Protein AF-A0A2G6C2Z6-F1 (afdb_monomer)

Radius of gyration: 20.19 Å; Cα contacts (8 Å, |Δi|>4): 48; chains: 1; bounding box: 26×43×70 Å

Mean predicted aligned error: 9.66 Å

Sequence (94 aa):
MVCRTISPETSSSRSAPRGEPFSRDRLFLSLYESLRHRTTAVQDAAALADTIMTRLFAGGDAMITREHIVSACRDALEHFDQPAWVHYDAFHPL

Foldseek 3Di:
DDDDDDDDPPPPPPDDPPDDPDDLVVQLVLLLVLQVVDPCSNVLSVVLSVQLVCVQCVVVDPGDDLVSSLVSSLVSCVVPPPSSNVSSCVVRPD

Nearest PDB structures (foldseek):
  7p3q-assembly1_A  TM=9.117E-01  e=1.731E-02  Streptomyces coelicolor A3(2)
  7p3f-assembly1_C  TM=9.138E-01  e=1.084E-01  Streptomyces coelicolor A3(2)

Structure (mmCIF, N/CA/C/O backbone):
data_AF-A0A2G6C2Z6-F1
#
_entry.id   AF-A0A2G6C2Z6-F1
#
loop_
_atom_site.group_PDB
_atom_site.id
_atom_site.type_symbol
_atom_site.label_atom_id
_atom_site.label_alt_id
_atom_site.label_comp_id
_atom_site.label_asym_id
_atom_site.label_entity_id
_atom_site.label_seq_id
_atom_site.pdbx_PDB_ins_code
_atom_site.Cartn_x
_atom_site.Cartn_y
_atom_site.Cartn_z
_atom_site.occupancy
_atom_site.B_iso_or_equiv
_atom_site.auth_seq_id
_atom_site.auth_comp_id
_atom_site.auth_asym_id
_atom_site.auth_atom_id
_atom_site.pdbx_PDB_model_num
ATOM 1 N N . MET A 1 1 ? -10.643 -36.942 -58.777 1.00 54.31 1 MET A N 1
ATOM 2 C CA . MET A 1 1 ? -9.471 -36.515 -57.980 1.00 54.31 1 MET A CA 1
ATOM 3 C C . MET A 1 1 ? -9.985 -35.560 -56.911 1.00 54.31 1 MET A C 1
ATOM 5 O O . MET A 1 1 ? -10.752 -34.679 -57.271 1.00 54.31 1 MET A O 1
ATOM 9 N N . VAL A 1 2 ? -9.700 -35.796 -55.625 1.00 59.38 2 VAL A N 1
ATOM 10 C CA . VAL A 1 2 ? -10.374 -35.110 -54.502 1.00 59.38 2 VA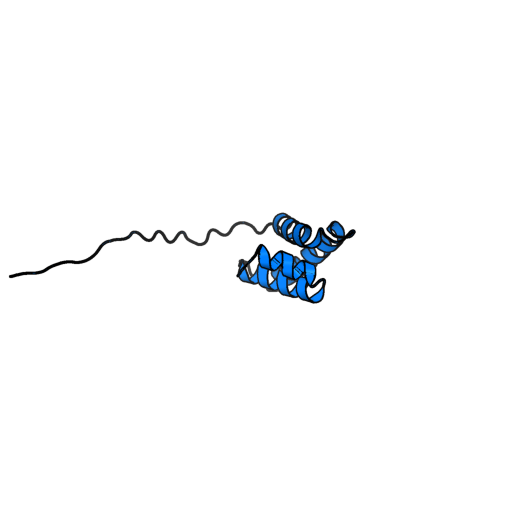L A CA 1
ATOM 11 C C . VAL A 1 2 ? -9.355 -34.460 -53.565 1.00 59.38 2 VAL A C 1
ATOM 13 O O . VAL A 1 2 ? -8.616 -35.173 -52.898 1.00 59.38 2 VAL A O 1
ATOM 16 N N . CYS A 1 3 ? -9.416 -33.132 -53.455 1.00 49.84 3 CYS A N 1
ATOM 17 C CA . CYS A 1 3 ? -8.938 -32.313 -52.331 1.00 49.84 3 CYS A CA 1
ATOM 18 C C . CYS A 1 3 ? -10.059 -31.275 -52.107 1.00 49.84 3 CYS A C 1
ATOM 20 O O . CYS A 1 3 ? -10.349 -30.523 -53.030 1.00 49.84 3 CYS A O 1
ATOM 22 N N . ARG A 1 4 ? -10.913 -31.303 -51.072 1.00 49.88 4 ARG A N 1
ATOM 23 C CA . ARG A 1 4 ? -10.671 -31.188 -49.618 1.00 49.88 4 ARG A CA 1
ATOM 24 C C . ARG A 1 4 ? -9.819 -29.962 -49.239 1.00 49.88 4 ARG A C 1
ATOM 26 O O . ARG A 1 4 ? -8.630 -29.964 -49.519 1.00 49.88 4 ARG A O 1
ATOM 33 N N . THR A 1 5 ? -10.495 -28.965 -48.630 1.00 55.97 5 THR A N 1
ATOM 34 C CA . THR A 1 5 ? -10.227 -28.317 -47.306 1.00 55.97 5 THR A CA 1
ATOM 35 C C . THR A 1 5 ? -8.758 -28.180 -46.865 1.00 55.97 5 THR A C 1
ATOM 37 O O . THR A 1 5 ? -8.029 -29.154 -46.949 1.00 55.97 5 THR A O 1
ATOM 40 N N . ILE A 1 6 ? -8.234 -27.091 -46.285 1.00 57.12 6 ILE A N 1
ATOM 41 C CA . ILE A 1 6 ? -8.734 -26.049 -45.340 1.00 57.12 6 ILE A CA 1
ATOM 42 C C . ILE A 1 6 ? -8.137 -24.656 -45.739 1.00 57.12 6 ILE A C 1
ATOM 44 O O . ILE A 1 6 ? -7.601 -24.572 -46.837 1.00 57.12 6 ILE A O 1
ATOM 48 N N . SER A 1 7 ? -8.164 -23.515 -45.021 1.00 56.62 7 SER A N 1
ATOM 49 C CA . SER A 1 7 ? -8.532 -23.100 -43.639 1.00 56.62 7 SER A CA 1
ATOM 50 C C . SER A 1 7 ? -8.909 -21.586 -43.606 1.00 56.62 7 SER A C 1
ATOM 52 O O . SER A 1 7 ? -8.782 -20.943 -44.647 1.00 56.62 7 SER A O 1
ATOM 54 N N . PRO A 1 8 ? -9.362 -20.984 -42.477 1.00 58.00 8 PRO A N 1
ATOM 55 C CA . PRO A 1 8 ? -9.825 -19.589 -42.433 1.00 58.00 8 PRO A CA 1
ATOM 56 C C . PRO A 1 8 ? -8.741 -18.566 -42.049 1.00 58.00 8 PRO A C 1
ATOM 58 O O . PRO A 1 8 ? -7.945 -18.796 -41.139 1.00 58.00 8 PRO A O 1
ATOM 61 N N . GLU A 1 9 ? -8.807 -17.369 -42.637 1.00 45.59 9 GLU A N 1
ATOM 62 C CA . GLU A 1 9 ? -8.100 -16.185 -42.132 1.00 45.59 9 GLU A CA 1
ATOM 63 C C . GLU A 1 9 ? -8.888 -15.553 -40.975 1.00 45.59 9 GLU A C 1
ATOM 65 O O . GLU A 1 9 ? -9.593 -14.553 -41.120 1.00 45.59 9 GLU A O 1
ATOM 70 N N . THR A 1 10 ? -8.795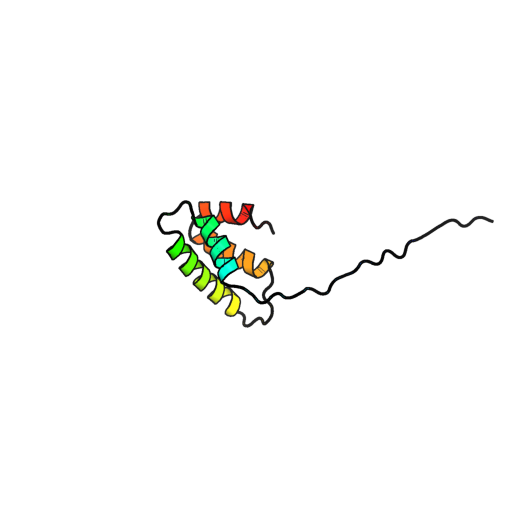 -16.152 -39.787 1.00 54.12 10 THR A N 1
ATOM 71 C CA . THR A 1 10 ? -9.247 -15.485 -38.562 1.00 54.12 10 THR A CA 1
ATOM 72 C C . THR A 1 10 ? -8.317 -14.316 -38.256 1.00 54.12 10 THR A C 1
ATOM 74 O O . THR A 1 10 ? -7.244 -14.514 -37.680 1.00 54.12 10 THR A O 1
ATOM 77 N N . SER A 1 11 ? -8.746 -13.101 -38.606 1.00 50.38 11 SER A N 1
ATOM 78 C CA . SER A 1 11 ? -8.119 -11.835 -38.211 1.00 50.38 11 SER A CA 1
ATOM 79 C C . SER A 1 11 ? -8.097 -11.684 -36.689 1.00 50.38 11 SER A C 1
ATOM 81 O O . SER A 1 11 ? -8.948 -11.029 -36.089 1.00 50.38 11 SER A O 1
ATOM 83 N N . SER A 1 12 ? -7.107 -12.305 -36.048 1.00 50.50 12 SER A N 1
ATOM 84 C CA . SER A 1 12 ? -6.831 -12.153 -34.625 1.00 50.50 12 SER A CA 1
ATOM 85 C C . SER A 1 12 ? -6.255 -10.758 -34.395 1.00 50.50 12 SER A C 1
ATOM 87 O O . SER A 1 12 ? -5.051 -10.529 -34.526 1.00 50.50 12 SER A O 1
ATOM 89 N N . SER A 1 13 ? -7.130 -9.795 -34.096 1.00 49.53 13 SER A N 1
ATOM 90 C CA . SER A 1 13 ? -6.741 -8.420 -33.800 1.00 49.53 13 SER A CA 1
ATOM 91 C C . SER A 1 13 ? -6.005 -8.356 -32.460 1.00 49.53 13 SER A C 1
ATOM 93 O O . SER A 1 13 ? -6.596 -8.036 -31.426 1.00 49.53 13 SER A O 1
ATOM 95 N N . ARG A 1 14 ? -4.697 -8.636 -32.467 1.00 53.31 14 ARG A N 1
ATOM 96 C CA . ARG A 1 14 ? -3.805 -8.251 -31.369 1.00 53.31 14 ARG A CA 1
ATOM 97 C C . ARG A 1 14 ? -3.772 -6.729 -31.300 1.00 53.31 14 ARG A C 1
ATOM 99 O O . ARG A 1 14 ? -2.965 -6.085 -31.964 1.00 53.31 14 ARG A O 1
ATOM 106 N N . SER A 1 15 ? -4.657 -6.146 -30.496 1.00 49.25 15 SER A N 1
ATOM 107 C CA . SER A 1 15 ? -4.479 -4.768 -30.060 1.00 49.25 15 SER A CA 1
ATOM 108 C C . SER A 1 15 ? -3.143 -4.681 -29.331 1.00 49.25 15 SER A C 1
ATOM 110 O O . SER A 1 15 ? -2.915 -5.454 -28.399 1.00 49.25 15 SER A O 1
ATOM 112 N N . ALA A 1 16 ? -2.280 -3.747 -29.735 1.00 58.88 16 ALA A N 1
ATOM 113 C CA . ALA A 1 16 ? -1.093 -3.422 -28.954 1.00 58.88 16 ALA A CA 1
ATOM 114 C C . ALA A 1 16 ? -1.504 -3.136 -27.495 1.00 58.88 16 ALA A C 1
ATOM 116 O O . ALA A 1 16 ? -2.591 -2.577 -27.288 1.00 58.88 16 ALA A O 1
ATOM 117 N N . PRO A 1 17 ? -0.689 -3.518 -26.493 1.00 60.28 17 PRO A N 1
ATOM 118 C CA . PRO A 1 17 ? -1.002 -3.247 -25.097 1.00 60.28 17 PRO A CA 1
ATOM 119 C C . PRO A 1 17 ? -1.181 -1.739 -24.915 1.00 60.28 17 PRO A C 1
ATOM 121 O O . PRO A 1 17 ? -0.245 -0.956 -25.077 1.00 60.28 17 PRO A O 1
ATOM 124 N N . ARG A 1 18 ? -2.419 -1.322 -24.635 1.00 69.31 18 ARG A N 1
ATOM 125 C CA . ARG A 1 18 ? -2.749 0.081 -24.395 1.00 69.31 18 ARG A CA 1
ATOM 126 C C . ARG A 1 18 ? -2.299 0.414 -22.980 1.00 69.31 18 ARG A C 1
ATOM 128 O O . ARG A 1 18 ? -3.026 0.138 -22.033 1.00 69.31 18 ARG A O 1
ATOM 135 N N . GLY A 1 19 ? -1.100 0.975 -22.850 1.00 71.56 19 GLY A N 1
ATOM 136 C CA . GLY A 1 19 ? -0.655 1.561 -21.591 1.00 71.56 19 GLY A CA 1
ATOM 137 C C . GLY A 1 19 ? -1.597 2.697 -21.199 1.00 71.56 19 GLY A C 1
ATOM 138 O O . GLY A 1 19 ? -1.649 3.720 -21.879 1.00 71.56 19 GLY A O 1
ATOM 139 N N . GLU A 1 20 ? -2.365 2.503 -20.131 1.00 81.94 20 GLU A N 1
ATOM 140 C CA . GLU A 1 20 ? -3.086 3.584 -19.464 1.00 81.94 20 GLU A CA 1
ATOM 141 C C . GLU A 1 20 ? -2.125 4.262 -18.469 1.00 81.94 20 GLU A C 1
ATOM 143 O O . GLU A 1 20 ? -1.328 3.558 -17.840 1.00 81.94 20 GLU A O 1
ATOM 148 N N . PRO A 1 21 ? -2.149 5.599 -18.301 1.00 84.44 21 PRO A N 1
ATOM 149 C CA . PRO A 1 21 ? -1.393 6.244 -17.234 1.00 84.44 21 PRO A CA 1
ATOM 150 C C . PRO A 1 21 ? -1.759 5.638 -15.874 1.00 84.44 21 PRO A C 1
ATOM 152 O O . PRO A 1 21 ? -2.934 5.540 -15.515 1.00 84.44 21 PRO A O 1
ATOM 155 N N . PHE A 1 22 ? -0.740 5.250 -15.108 1.00 86.19 22 PHE A N 1
ATOM 156 C CA . PHE A 1 22 ? -0.933 4.709 -13.769 1.00 86.19 22 PHE A CA 1
ATOM 157 C C . PHE A 1 22 ? -1.655 5.736 -12.875 1.00 86.19 22 PHE A C 1
ATOM 159 O O . PHE A 1 22 ? -1.209 6.876 -12.735 1.00 86.19 22 PHE A O 1
ATOM 166 N N . SER A 1 23 ? -2.754 5.322 -12.237 1.00 88.88 23 SER A N 1
ATOM 167 C CA . SER A 1 23 ? -3.536 6.155 -11.317 1.00 88.88 23 SER A CA 1
ATOM 168 C C . SER A 1 23 ? -3.413 5.641 -9.883 1.00 88.88 23 SER A C 1
ATOM 170 O O . SER A 1 23 ? -3.918 4.566 -9.549 1.00 88.88 23 SER A O 1
ATOM 172 N N . ARG A 1 24 ? -2.793 6.457 -9.019 1.00 90.12 24 ARG A N 1
ATOM 173 C CA . ARG A 1 24 ? -2.715 6.216 -7.569 1.00 90.12 24 ARG A CA 1
ATOM 174 C C . ARG A 1 24 ? -4.102 6.062 -6.944 1.00 90.12 24 ARG A C 1
ATOM 176 O O . ARG A 1 24 ? -4.275 5.222 -6.069 1.00 90.12 24 ARG A O 1
ATOM 183 N N . ASP A 1 25 ? -5.085 6.834 -7.398 1.00 91.06 25 ASP A N 1
ATOM 184 C CA . ASP A 1 25 ? -6.418 6.859 -6.789 1.00 91.06 25 ASP A CA 1
ATOM 185 C C . ASP A 1 25 ? -7.169 5.538 -7.002 1.00 91.06 25 ASP A C 1
ATOM 187 O O . ASP A 1 25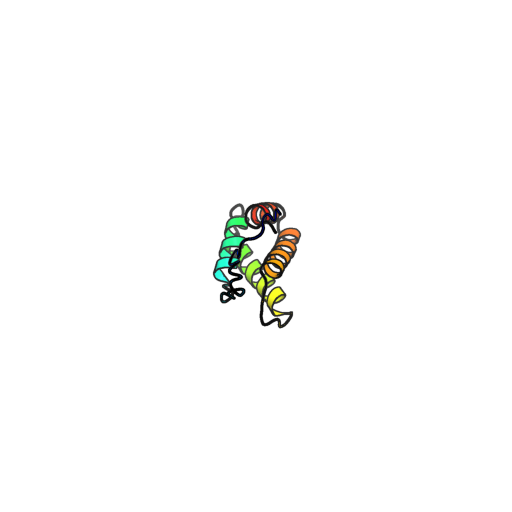 ? -7.842 5.056 -6.093 1.00 91.06 25 ASP A O 1
ATOM 191 N N . ARG A 1 26 ? -6.986 4.880 -8.158 1.00 90.19 26 ARG A N 1
ATOM 192 C CA . ARG A 1 26 ? -7.525 3.526 -8.391 1.00 90.19 26 ARG A CA 1
ATOM 193 C C . ARG A 1 26 ? -6.890 2.481 -7.472 1.00 90.19 26 ARG A C 1
ATOM 195 O O . ARG A 1 26 ? -7.599 1.617 -6.953 1.00 90.19 26 ARG A O 1
ATOM 202 N N . LEU A 1 27 ? -5.575 2.570 -7.253 1.00 91.44 27 LEU A N 1
ATOM 203 C CA . LEU A 1 27 ? -4.870 1.717 -6.293 1.00 91.44 27 LEU A CA 1
ATOM 204 C C . LEU A 1 27 ? -5.395 1.960 -4.869 1.00 91.44 27 LEU A C 1
ATOM 206 O O . LEU A 1 27 ? -5.757 1.007 -4.184 1.00 91.44 27 LEU A O 1
ATOM 210 N N . PHE A 1 28 ? -5.505 3.224 -4.453 1.00 93.81 28 PHE A N 1
ATOM 211 C CA . PHE A 1 28 ? -6.041 3.604 -3.147 1.00 93.81 28 PHE A CA 1
ATOM 212 C C . PHE A 1 28 ? -7.464 3.076 -2.928 1.00 93.81 28 PHE A C 1
ATOM 214 O O . PHE A 1 28 ? -7.726 2.508 -1.876 1.00 93.81 28 PHE A O 1
ATOM 221 N N . LEU A 1 29 ? -8.364 3.198 -3.910 1.00 93.25 29 LEU A N 1
ATOM 222 C CA . LEU A 1 29 ? -9.732 2.676 -3.801 1.00 93.25 29 LEU A CA 1
ATOM 223 C C . LEU A 1 29 ? -9.760 1.148 -3.639 1.00 93.25 29 LEU A C 1
ATOM 225 O O . LEU A 1 29 ? -10.494 0.644 -2.794 1.00 93.25 29 LEU A O 1
ATOM 229 N N . SER A 1 30 ? -8.926 0.418 -4.385 1.00 91.75 30 SER A N 1
ATOM 230 C CA . SER A 1 30 ? -8.833 -1.050 -4.282 1.00 91.75 30 SER A CA 1
ATOM 231 C C . SER A 1 30 ? -8.313 -1.500 -2.907 1.00 91.75 30 SER A C 1
ATOM 233 O O . SER A 1 30 ? -8.846 -2.432 -2.301 1.00 91.75 30 SER A O 1
ATOM 235 N N . LEU A 1 31 ? -7.300 -0.803 -2.379 1.00 92.44 31 LEU A N 1
ATOM 236 C CA . LEU A 1 31 ? -6.777 -1.030 -1.027 1.00 92.44 31 LEU A CA 1
ATOM 237 C C . LEU A 1 31 ? -7.807 -0.651 0.043 1.00 92.44 31 LEU A C 1
ATOM 239 O O . LEU A 1 31 ? -8.001 -1.405 0.991 1.00 92.44 31 LEU A O 1
ATOM 243 N N . TYR A 1 32 ? -8.491 0.484 -0.122 1.00 94.06 32 TYR A N 1
ATOM 244 C CA . TYR A 1 32 ? -9.517 0.956 0.801 1.00 94.06 32 TYR A CA 1
ATOM 245 C C . TYR A 1 32 ? -10.654 -0.054 0.928 1.00 94.06 32 TYR A C 1
ATOM 247 O O . TYR A 1 32 ? -10.930 -0.459 2.051 1.00 94.06 32 TYR A O 1
ATOM 255 N N . GLU A 1 33 ? -11.257 -0.509 -0.180 1.00 92.19 33 GLU A N 1
ATOM 256 C CA . GLU A 1 33 ? -12.325 -1.526 -0.160 1.00 92.19 33 GLU A CA 1
ATOM 257 C C . GLU A 1 33 ? -11.877 -2.811 0.555 1.00 92.19 33 GLU A C 1
ATOM 259 O O . GLU A 1 33 ? -12.622 -3.350 1.372 1.00 92.19 33 GLU A O 1
ATOM 264 N N . SER A 1 34 ? -10.625 -3.231 0.344 1.00 91.75 34 SER A N 1
ATOM 265 C CA . SER A 1 34 ? -10.019 -4.393 1.016 1.00 91.75 34 SER A CA 1
ATOM 266 C C . SER A 1 34 ? -9.755 -4.181 2.515 1.00 91.75 34 SER A C 1
ATOM 268 O O . SER A 1 34 ? -9.550 -5.148 3.241 1.00 91.75 34 SER A O 1
ATOM 270 N N . LEU A 1 35 ? -9.758 -2.932 2.992 1.00 93.44 35 LEU A N 1
ATOM 271 C CA . LEU A 1 35 ? -9.492 -2.537 4.380 1.00 93.44 35 LEU A CA 1
ATOM 272 C C . LEU A 1 35 ? -10.742 -2.051 5.132 1.00 93.44 35 LEU A C 1
ATOM 274 O O . LEU A 1 35 ? -10.629 -1.686 6.302 1.00 93.44 35 LEU A O 1
ATOM 278 N N . ARG A 1 36 ? -11.935 -2.036 4.514 1.00 92.25 36 ARG A N 1
ATOM 279 C CA . ARG A 1 36 ? -13.167 -1.449 5.099 1.00 92.25 36 ARG A CA 1
ATOM 280 C C . ARG A 1 36 ? -13.647 -2.093 6.400 1.00 92.25 36 ARG A C 1
ATOM 282 O O . ARG A 1 36 ? -14.471 -1.493 7.086 1.00 92.25 36 ARG A O 1
ATOM 289 N N . HIS A 1 37 ? -13.142 -3.268 6.769 1.00 91.38 37 HIS A N 1
ATOM 290 C CA . HIS A 1 37 ? -13.362 -3.876 8.087 1.00 91.38 37 HIS A CA 1
ATOM 291 C C . HIS A 1 37 ? -12.639 -3.138 9.227 1.00 91.38 37 HIS A C 1
ATOM 293 O O . HIS A 1 37 ? -12.999 -3.328 10.389 1.00 91.38 37 HIS A O 1
ATOM 299 N N . ARG A 1 38 ? -11.642 -2.294 8.930 1.00 91.06 38 ARG A N 1
ATOM 300 C CA . ARG A 1 38 ? -10.876 -1.520 9.920 1.00 91.06 38 ARG A CA 1
ATOM 301 C C . ARG A 1 38 ? -11.433 -0.111 10.101 1.00 91.06 38 ARG A C 1
ATOM 303 O O . ARG A 1 38 ? -11.763 0.585 9.146 1.00 91.06 38 ARG A O 1
ATOM 310 N N . THR A 1 39 ? -11.422 0.373 11.340 1.00 92.50 39 THR A N 1
ATOM 311 C CA . THR A 1 39 ? -11.758 1.770 11.671 1.00 92.50 39 THR A CA 1
ATOM 312 C C . THR A 1 39 ? -10.755 2.776 11.094 1.00 92.50 39 THR A C 1
ATOM 314 O O . THR A 1 39 ? -11.114 3.917 10.818 1.00 92.50 39 THR A O 1
ATOM 317 N N . THR A 1 40 ? -9.511 2.349 10.865 1.00 94.25 40 THR A N 1
ATOM 318 C CA . THR A 1 40 ? -8.400 3.142 10.312 1.00 94.25 40 THR A CA 1
ATOM 319 C C . THR A 1 40 ? -8.233 3.009 8.791 1.00 94.25 40 THR A C 1
ATOM 321 O O . THR A 1 40 ? -7.268 3.540 8.243 1.00 94.25 40 THR A O 1
ATOM 324 N N . ALA A 1 41 ? -9.175 2.362 8.088 1.00 93.31 41 ALA A N 1
ATOM 325 C CA . ALA A 1 41 ? -9.068 1.978 6.671 1.00 93.31 41 ALA A CA 1
ATOM 326 C C . ALA A 1 41 ? -8.541 3.074 5.726 1.00 93.31 41 ALA A C 1
ATOM 328 O O . ALA A 1 41 ? -7.730 2.791 4.853 1.00 93.31 41 ALA A O 1
ATOM 329 N N . VAL A 1 42 ? -8.976 4.329 5.897 1.00 94.38 42 VAL A N 1
ATOM 330 C CA . VAL A 1 42 ? -8.548 5.463 5.051 1.00 94.38 42 VAL A CA 1
ATOM 331 C C . VAL A 1 42 ? -7.066 5.801 5.253 1.00 94.38 42 VAL A C 1
ATOM 333 O O . VAL A 1 42 ? -6.355 6.051 4.283 1.00 94.38 42 VAL A O 1
ATOM 336 N N . GLN A 1 43 ? -6.595 5.807 6.503 1.00 95.00 43 GLN A N 1
ATOM 337 C CA . GLN A 1 43 ? -5.197 6.098 6.838 1.00 95.00 43 GLN A CA 1
ATOM 338 C C . GLN A 1 43 ? -4.289 4.938 6.421 1.00 95.00 43 GLN A C 1
ATOM 340 O O . GLN A 1 43 ? -3.258 5.163 5.788 1.00 95.00 43 GLN A O 1
ATOM 345 N N . ASP A 1 44 ? -4.719 3.707 6.706 1.00 93.31 44 ASP A N 1
ATOM 346 C CA . ASP A 1 44 ? -3.998 2.485 6.349 1.00 93.31 44 ASP A CA 1
ATOM 347 C C . ASP A 1 44 ? -3.865 2.350 4.820 1.00 93.31 44 ASP A C 1
ATOM 349 O O . ASP A 1 44 ? -2.763 2.152 4.311 1.00 93.31 44 ASP A O 1
ATOM 353 N N . ALA A 1 45 ? -4.953 2.552 4.063 1.00 94.06 45 ALA A N 1
ATOM 354 C CA . ALA A 1 45 ? -4.935 2.513 2.599 1.00 94.06 45 ALA A CA 1
ATOM 355 C C . ALA A 1 45 ? -4.059 3.616 1.984 1.00 94.06 45 ALA A C 1
ATOM 357 O O . ALA A 1 45 ? -3.404 3.378 0.970 1.00 94.06 45 ALA A O 1
ATOM 358 N N . ALA A 1 46 ? -4.009 4.810 2.588 1.00 94.81 46 ALA A N 1
ATOM 359 C CA . ALA A 1 46 ? -3.146 5.893 2.119 1.00 94.81 46 ALA A CA 1
ATOM 360 C C . ALA A 1 46 ? -1.660 5.549 2.314 1.00 94.81 46 ALA A C 1
ATOM 362 O O . ALA A 1 46 ? -0.886 5.635 1.360 1.00 94.81 46 ALA A O 1
ATOM 363 N N . ALA A 1 47 ? -1.282 5.087 3.511 1.00 94.81 47 ALA A N 1
ATOM 364 C CA . ALA A 1 47 ? 0.088 4.688 3.831 1.00 94.81 47 ALA A CA 1
ATOM 365 C C . ALA A 1 47 ? 0.554 3.463 3.020 1.00 94.81 47 ALA A C 1
ATOM 367 O O . ALA A 1 47 ? 1.695 3.419 2.549 1.00 94.81 47 ALA A O 1
ATOM 368 N N . LEU A 1 48 ? -0.330 2.482 2.802 1.00 93.94 48 LEU A N 1
ATOM 369 C CA . LEU A 1 48 ? -0.059 1.339 1.928 1.00 93.94 48 LEU A CA 1
ATOM 370 C C . LEU A 1 48 ? 0.091 1.770 0.468 1.00 93.94 48 LEU A C 1
ATOM 372 O O . LEU A 1 48 ? 1.034 1.324 -0.182 1.00 93.94 48 LEU A O 1
ATOM 376 N N . ALA A 1 49 ? -0.755 2.677 -0.035 1.00 94.81 49 ALA A N 1
ATOM 377 C CA . ALA A 1 49 ? -0.601 3.222 -1.380 1.00 94.81 49 ALA A CA 1
ATOM 378 C C . ALA A 1 49 ? 0.762 3.918 -1.548 1.00 94.81 49 ALA A C 1
ATOM 380 O O . ALA A 1 49 ? 1.463 3.616 -2.507 1.00 94.81 49 ALA A O 1
ATOM 381 N N . ASP A 1 50 ? 1.193 4.768 -0.609 1.00 93.94 50 ASP A N 1
ATOM 382 C CA . ASP A 1 50 ? 2.532 5.388 -0.638 1.00 93.94 50 ASP A CA 1
ATOM 383 C C . ASP A 1 50 ? 3.673 4.356 -0.591 1.00 93.94 50 ASP A C 1
ATOM 385 O O . ASP A 1 50 ? 4.6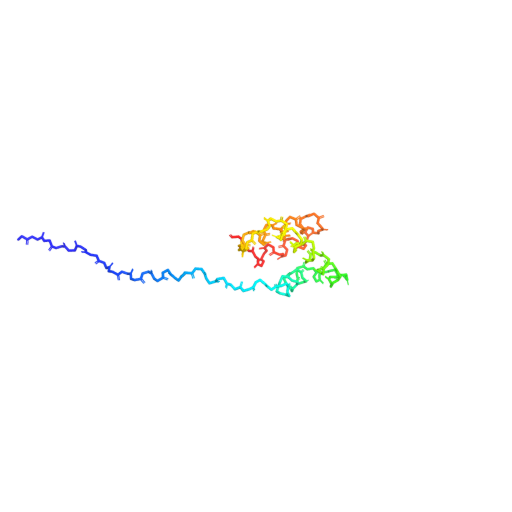61 4.473 -1.324 1.00 93.94 50 ASP A O 1
ATOM 389 N N . THR A 1 51 ? 3.522 3.303 0.213 1.00 94.00 51 THR A N 1
ATOM 390 C CA . THR A 1 51 ? 4.501 2.208 0.313 1.00 94.00 51 THR A CA 1
ATOM 391 C C . THR A 1 51 ? 4.616 1.436 -1.005 1.00 94.00 51 THR A C 1
ATOM 393 O O . THR A 1 51 ? 5.722 1.200 -1.494 1.00 94.00 51 THR A O 1
ATOM 396 N N . ILE A 1 52 ? 3.483 1.077 -1.613 1.00 92.81 52 ILE A N 1
ATOM 397 C CA . ILE A 1 52 ? 3.416 0.349 -2.887 1.00 92.81 52 ILE A CA 1
ATOM 398 C C . ILE A 1 52 ? 3.937 1.224 -4.031 1.00 92.81 52 ILE A C 1
ATOM 400 O O . ILE A 1 52 ? 4.751 0.756 -4.819 1.00 92.81 52 ILE A O 1
ATOM 404 N N . MET A 1 53 ? 3.561 2.506 -4.080 1.00 92.38 53 MET A N 1
ATOM 405 C CA . MET A 1 53 ? 4.104 3.484 -5.032 1.00 92.38 53 MET A CA 1
ATOM 406 C C . MET A 1 53 ? 5.631 3.540 -4.953 1.00 92.38 53 MET A C 1
ATOM 408 O O . MET A 1 53 ? 6.310 3.402 -5.967 1.00 92.38 53 MET A O 1
ATOM 412 N N . THR A 1 54 ? 6.179 3.673 -3.743 1.00 92.38 54 THR A N 1
ATOM 413 C CA . THR A 1 54 ? 7.631 3.727 -3.528 1.00 92.38 54 THR A CA 1
ATOM 414 C C . THR A 1 54 ? 8.319 2.455 -4.032 1.00 92.38 54 THR A C 1
ATOM 416 O O . THR A 1 54 ? 9.346 2.549 -4.698 1.00 92.38 54 THR A O 1
ATOM 419 N N . ARG A 1 55 ? 7.737 1.270 -3.790 1.00 90.25 55 ARG A N 1
ATOM 420 C CA . ARG A 1 55 ? 8.254 -0.013 -4.306 1.00 90.25 55 ARG A CA 1
ATOM 421 C C . ARG A 1 55 ? 8.190 -0.104 -5.834 1.00 90.25 55 ARG A C 1
ATOM 423 O O . ARG A 1 55 ? 9.171 -0.512 -6.445 1.00 90.25 55 ARG A O 1
ATOM 430 N N . LEU A 1 56 ? 7.073 0.292 -6.447 1.00 89.62 56 LEU A N 1
ATOM 431 C CA . LEU A 1 56 ? 6.872 0.222 -7.899 1.00 89.62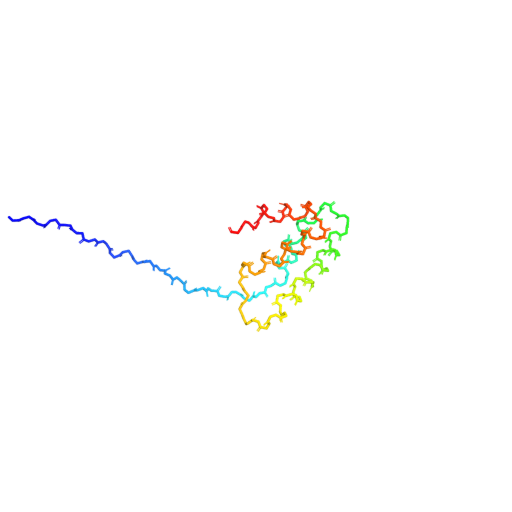 56 LEU A CA 1
ATOM 432 C C . LEU A 1 56 ? 7.815 1.160 -8.666 1.00 89.62 56 LEU A C 1
ATOM 434 O O . LEU A 1 56 ? 8.366 0.764 -9.688 1.00 89.62 56 LEU A O 1
ATOM 438 N N . PHE A 1 57 ? 8.041 2.378 -8.167 1.00 87.94 57 PHE A N 1
ATOM 439 C CA . PHE A 1 57 ? 8.927 3.344 -8.827 1.00 87.94 57 PHE A CA 1
ATOM 440 C C . PHE A 1 57 ? 10.415 3.172 -8.478 1.00 87.94 57 PHE A C 1
ATOM 442 O O . PHE A 1 57 ? 11.259 3.687 -9.210 1.00 87.94 57 PHE A O 1
ATOM 449 N N . ALA A 1 58 ? 10.766 2.412 -7.433 1.00 87.81 58 ALA A N 1
ATOM 450 C CA . ALA A 1 58 ? 12.164 2.138 -7.075 1.00 87.81 58 ALA A CA 1
ATOM 451 C C . ALA A 1 58 ? 12.951 1.388 -8.169 1.00 87.81 58 ALA A C 1
ATOM 453 O O . ALA A 1 58 ? 14.169 1.535 -8.239 1.00 87.81 58 ALA A O 1
ATOM 454 N N . GLY A 1 59 ? 12.275 0.615 -9.029 1.00 79.25 59 GLY A N 1
ATOM 455 C CA . GLY A 1 59 ? 12.905 -0.066 -10.167 1.00 79.25 59 GLY A CA 1
ATOM 456 C C . GLY A 1 59 ? 13.290 0.861 -11.329 1.00 79.25 59 GLY A C 1
ATOM 457 O O . GLY A 1 59 ? 14.113 0.487 -12.157 1.00 79.25 59 GLY A O 1
ATOM 458 N N . GLY A 1 60 ? 12.720 2.071 -11.402 1.00 81.19 60 GLY A N 1
ATOM 459 C CA . GLY A 1 60 ? 12.935 3.000 -12.519 1.00 81.19 60 GLY A CA 1
ATOM 460 C C . GLY A 1 60 ? 12.256 2.597 -13.838 1.00 81.19 60 GLY A C 1
ATOM 461 O O . GLY A 1 60 ? 12.482 3.249 -14.858 1.00 81.19 60 GLY A O 1
ATOM 462 N N . ASP A 1 61 ? 11.421 1.553 -13.834 1.00 81.38 61 ASP A N 1
ATOM 463 C CA . ASP A 1 61 ? 10.721 1.069 -15.024 1.00 81.38 61 ASP A CA 1
ATOM 464 C C . ASP A 1 61 ? 9.710 2.095 -15.554 1.00 81.38 61 ASP A C 1
ATOM 466 O O . ASP A 1 61 ? 8.791 2.530 -14.859 1.00 81.38 61 ASP A O 1
ATOM 470 N N . ALA A 1 62 ? 9.827 2.431 -16.842 1.00 79.81 62 ALA A N 1
ATOM 471 C CA . ALA A 1 62 ? 8.890 3.323 -17.528 1.00 79.81 62 ALA A CA 1
ATOM 472 C C . ALA A 1 62 ? 7.517 2.677 -17.812 1.00 79.81 62 ALA A C 1
ATOM 474 O O . ALA A 1 62 ? 6.586 3.365 -18.232 1.00 79.81 62 ALA A O 1
ATOM 475 N N . MET A 1 63 ? 7.382 1.360 -17.613 1.00 84.06 63 MET A N 1
ATOM 476 C CA . MET A 1 63 ? 6.145 0.612 -17.824 1.00 84.06 63 MET A CA 1
ATOM 477 C C . MET A 1 63 ? 5.900 -0.338 -16.653 1.00 84.06 63 MET A C 1
ATOM 479 O O . MET A 1 63 ? 6.580 -1.348 -16.503 1.00 84.06 63 MET A O 1
ATOM 483 N N . ILE A 1 64 ? 4.888 -0.026 -15.847 1.00 87.12 64 ILE A N 1
ATOM 484 C CA . ILE A 1 64 ? 4.443 -0.874 -14.741 1.00 87.12 64 ILE A CA 1
ATOM 485 C C . ILE A 1 64 ? 3.369 -1.832 -15.271 1.00 87.12 64 ILE A C 1
ATOM 487 O O . ILE A 1 64 ? 2.363 -1.387 -15.825 1.00 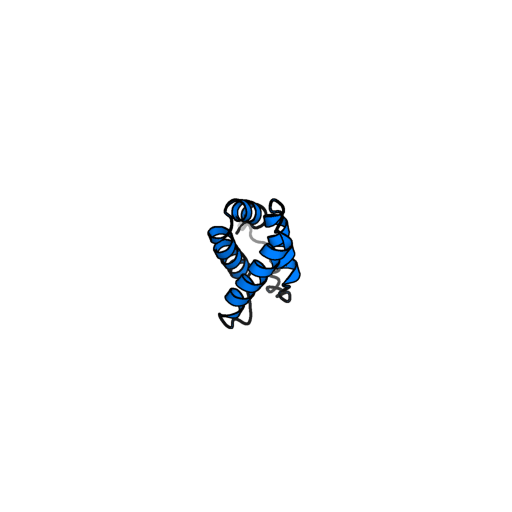87.12 64 ILE A O 1
ATOM 491 N N . THR A 1 65 ? 3.564 -3.142 -15.100 1.00 88.19 65 THR A N 1
ATOM 492 C CA . THR A 1 65 ? 2.568 -4.151 -15.491 1.00 88.19 65 THR A CA 1
ATOM 493 C C . THR A 1 65 ? 1.570 -4.432 -14.363 1.00 88.19 65 THR A C 1
ATOM 495 O O . THR A 1 65 ? 1.816 -4.115 -13.195 1.00 88.19 65 THR A O 1
ATOM 498 N N . ARG A 1 66 ? 0.428 -5.053 -14.694 1.00 86.56 66 ARG A N 1
ATOM 499 C CA . ARG A 1 66 ? -0.581 -5.447 -13.696 1.00 86.56 66 ARG A CA 1
ATOM 500 C C . ARG A 1 66 ? 0.010 -6.418 -12.674 1.00 86.56 66 ARG A C 1
ATOM 502 O O . ARG A 1 66 ? -0.280 -6.301 -11.490 1.00 86.56 66 ARG A O 1
ATOM 509 N N . GLU A 1 67 ? 0.851 -7.337 -13.126 1.00 88.12 67 GLU A N 1
ATOM 510 C CA . GLU A 1 67 ? 1.477 -8.380 -12.316 1.00 88.12 67 GLU A CA 1
ATOM 511 C C . GLU A 1 67 ? 2.422 -7.765 -11.276 1.00 88.12 67 GLU A C 1
ATOM 513 O O . GLU A 1 67 ? 2.367 -8.145 -10.109 1.00 88.12 67 GLU A O 1
ATOM 518 N N . HIS A 1 68 ? 3.212 -6.748 -11.652 1.00 88.81 68 HIS A N 1
ATOM 519 C CA . HIS A 1 68 ? 4.038 -5.989 -10.704 1.00 88.81 68 HIS A CA 1
ATOM 520 C C . HIS A 1 68 ? 3.188 -5.253 -9.656 1.00 88.81 68 HIS A C 1
ATOM 522 O O . HIS A 1 68 ? 3.522 -5.287 -8.472 1.00 88.81 68 HIS A O 1
ATOM 528 N N . ILE A 1 69 ? 2.070 -4.630 -10.056 1.00 89.62 69 ILE A N 1
ATOM 529 C CA . ILE A 1 69 ? 1.153 -3.957 -9.117 1.00 89.62 69 ILE A CA 1
ATOM 530 C C . ILE A 1 69 ? 0.558 -4.969 -8.139 1.00 89.62 69 ILE A 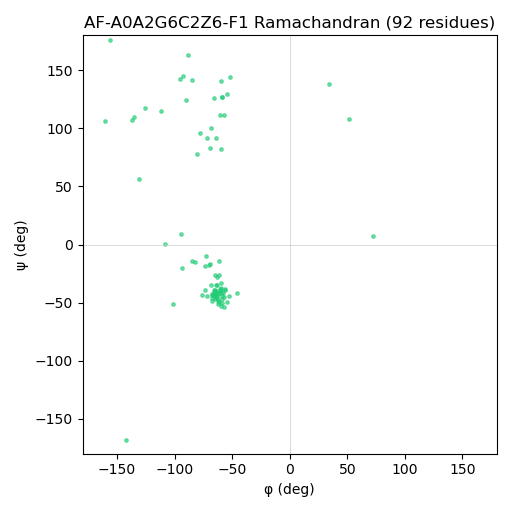C 1
ATOM 532 O O . ILE A 1 69 ? 0.644 -4.760 -6.932 1.00 89.62 69 ILE A O 1
ATOM 536 N N . VAL A 1 70 ? -0.011 -6.071 -8.638 1.00 90.38 70 VAL A N 1
ATOM 537 C CA . VAL A 1 70 ? -0.652 -7.095 -7.799 1.00 90.38 70 VAL A CA 1
ATOM 538 C C . VAL A 1 70 ? 0.367 -7.766 -6.876 1.00 90.38 70 VAL A C 1
ATOM 540 O O . VAL A 1 70 ? 0.066 -7.930 -5.698 1.00 90.38 70 VAL A O 1
ATOM 543 N N . SER A 1 71 ? 1.587 -8.063 -7.344 1.00 90.56 71 SER A N 1
ATOM 544 C CA . SER A 1 71 ? 2.664 -8.589 -6.489 1.00 90.56 71 SER A CA 1
ATOM 545 C C . SER A 1 71 ? 3.035 -7.601 -5.381 1.00 90.56 71 SER A C 1
ATOM 547 O O . SER A 1 71 ? 3.026 -7.966 -4.211 1.00 90.56 71 SER A O 1
ATOM 549 N N . ALA A 1 72 ? 3.271 -6.326 -5.710 1.00 91.62 72 ALA A N 1
ATOM 550 C CA . ALA A 1 72 ? 3.619 -5.317 -4.709 1.00 91.62 72 ALA A CA 1
ATOM 551 C C . ALA A 1 72 ? 2.486 -5.074 -3.691 1.00 91.62 72 ALA A C 1
ATOM 553 O O . ALA A 1 72 ? 2.766 -4.837 -2.513 1.00 91.62 72 ALA A O 1
ATOM 554 N N . CYS A 1 73 ? 1.221 -5.154 -4.124 1.00 91.69 73 CYS A N 1
ATOM 555 C CA . CYS A 1 73 ? 0.050 -5.084 -3.246 1.00 91.69 73 CYS A CA 1
ATOM 556 C C . CYS A 1 73 ? -0.047 -6.308 -2.335 1.00 91.69 73 CYS A C 1
ATOM 558 O O . CYS A 1 73 ? -0.241 -6.145 -1.133 1.00 91.69 73 CYS A O 1
ATOM 560 N N . ARG A 1 74 ? 0.133 -7.515 -2.885 1.00 89.75 74 ARG A N 1
ATOM 561 C CA . ARG A 1 74 ? 0.160 -8.776 -2.137 1.00 89.75 74 ARG A CA 1
ATOM 562 C C . ARG A 1 74 ? 1.231 -8.746 -1.055 1.00 89.75 74 ARG A C 1
ATOM 564 O O . ARG A 1 74 ? 0.897 -8.897 0.113 1.00 89.75 74 ARG A O 1
ATOM 571 N N . ASP A 1 75 ? 2.474 -8.441 -1.420 1.00 91.31 75 ASP A N 1
ATOM 572 C CA . ASP A 1 75 ? 3.599 -8.382 -0.482 1.00 91.31 75 ASP A CA 1
ATOM 573 C C . ASP A 1 75 ? 3.372 -7.338 0.624 1.00 91.31 75 ASP A C 1
ATOM 575 O O . ASP A 1 75 ? 3.845 -7.501 1.747 1.00 91.31 75 ASP A O 1
ATOM 579 N N . ALA A 1 76 ? 2.684 -6.232 0.324 1.00 92.44 76 ALA A N 1
ATOM 580 C CA . ALA A 1 76 ? 2.355 -5.208 1.312 1.00 92.44 76 ALA A CA 1
ATOM 581 C C . ALA A 1 76 ? 1.200 -5.633 2.239 1.00 92.44 76 ALA A C 1
ATOM 583 O O . ALA A 1 76 ? 1.297 -5.438 3.449 1.00 92.44 76 ALA A O 1
ATOM 584 N N . LEU A 1 77 ? 0.133 -6.225 1.694 1.00 91.06 77 LEU A N 1
ATOM 585 C CA . LEU A 1 77 ? -1.048 -6.652 2.451 1.00 91.06 77 LEU A CA 1
ATOM 586 C C . LEU A 1 77 ? -0.784 -7.905 3.294 1.00 91.06 77 LEU A C 1
ATOM 588 O O . LEU A 1 77 ? -1.221 -7.952 4.439 1.00 91.06 77 LEU A O 1
ATOM 592 N N . GLU A 1 78 ? -0.028 -8.879 2.783 1.00 90.94 78 GLU A N 1
ATOM 593 C CA . GLU A 1 78 ? 0.327 -10.119 3.492 1.00 90.94 78 GLU A CA 1
ATOM 594 C C . GLU A 1 78 ? 1.101 -9.841 4.791 1.00 90.94 78 GLU A C 1
ATOM 596 O O . GLU A 1 78 ? 0.848 -10.477 5.813 1.00 90.94 78 GLU A O 1
ATOM 601 N N . HIS A 1 79 ? 1.982 -8.835 4.784 1.00 89.88 79 HIS A N 1
ATOM 602 C CA . HIS A 1 79 ? 2.727 -8.399 5.970 1.00 89.88 79 HIS A CA 1
ATOM 603 C C . HIS A 1 79 ? 1.936 -7.451 6.889 1.00 89.88 79 HIS A C 1
ATOM 605 O O . HIS A 1 79 ? 2.363 -7.215 8.020 1.00 89.88 79 HIS A O 1
ATOM 611 N N . PHE A 1 80 ? 0.827 -6.872 6.417 1.00 90.75 80 PHE A N 1
ATOM 612 C CA . PHE A 1 80 ? 0.065 -5.856 7.148 1.00 90.75 80 PHE A CA 1
ATOM 613 C C . PHE A 1 80 ? -1.201 -6.410 7.811 1.00 90.75 80 PHE A C 1
ATOM 615 O O . PHE A 1 80 ? -1.429 -6.163 8.995 1.00 90.75 80 PHE A O 1
ATOM 622 N N . ASP A 1 81 ? -2.044 -7.115 7.052 1.00 88.25 81 ASP A N 1
ATOM 623 C CA . ASP A 1 81 ? -3.346 -7.598 7.512 1.00 88.25 81 ASP A CA 1
ATOM 624 C C . ASP A 1 81 ? -3.865 -8.750 6.631 1.00 88.25 81 ASP A C 1
ATOM 626 O O . ASP A 1 81 ? -4.316 -8.553 5.500 1.00 88.25 81 ASP A O 1
ATOM 630 N N . GLN A 1 82 ? -3.829 -9.976 7.161 1.00 89.12 82 GLN A N 1
ATOM 631 C CA . GLN A 1 82 ? -4.197 -11.193 6.427 1.00 89.12 82 GLN A CA 1
ATOM 632 C C . GLN A 1 82 ? -5.654 -11.185 5.897 1.00 89.12 82 GLN A C 1
ATOM 634 O O . GLN A 1 82 ? -5.846 -11.538 4.731 1.00 89.12 82 GLN A O 1
ATOM 639 N N . PRO A 1 83 ? -6.685 -10.765 6.664 1.00 89.50 83 PRO A N 1
ATOM 640 C CA . PRO A 1 83 ? -8.026 -10.515 6.131 1.00 89.50 83 PRO A CA 1
ATOM 641 C C . PRO A 1 83 ? -8.061 -9.571 4.921 1.00 89.50 83 PRO A C 1
ATOM 643 O O . PRO A 1 83 ? -8.740 -9.874 3.940 1.00 89.50 83 PRO A O 1
ATOM 646 N N . ALA A 1 84 ? -7.312 -8.464 4.959 1.00 87.19 84 ALA A N 1
ATOM 647 C CA . ALA A 1 84 ? -7.274 -7.498 3.860 1.00 87.19 84 ALA A CA 1
ATOM 648 C C . ALA A 1 84 ? -6.650 -8.099 2.594 1.00 87.19 84 ALA A C 1
ATOM 650 O O . ALA A 1 84 ? -7.151 -7.878 1.493 1.00 87.19 84 ALA A O 1
ATOM 651 N N . TRP A 1 85 ? -5.599 -8.911 2.753 1.00 88.50 85 TRP A N 1
ATOM 652 C CA . TRP A 1 85 ? -5.022 -9.690 1.657 1.00 88.50 85 TRP A CA 1
ATOM 653 C C . TRP A 1 85 ? -6.052 -10.641 1.024 1.00 88.50 85 TRP A C 1
ATOM 655 O O . TRP A 1 85 ? -6.248 -10.593 -0.187 1.00 88.50 85 TRP A O 1
ATOM 665 N N . VAL A 1 86 ? -6.763 -11.448 1.821 1.00 89.56 86 VAL A N 1
ATOM 666 C CA . VAL A 1 86 ? -7.776 -12.395 1.305 1.00 89.56 86 VAL A CA 1
ATOM 667 C C . VAL A 1 86 ? -8.910 -11.671 0.569 1.00 89.56 86 VAL A C 1
ATOM 669 O O . VAL A 1 86 ? -9.376 -12.149 -0.465 1.00 89.56 86 VAL A O 1
ATOM 672 N N . HIS A 1 87 ? -9.337 -10.504 1.061 1.00 89.94 87 HIS A N 1
ATOM 673 C CA . HIS A 1 87 ? -10.302 -9.667 0.349 1.00 89.94 87 HIS A CA 1
ATOM 674 C C . HIS A 1 87 ? -9.748 -9.145 -0.984 1.00 89.94 87 HIS A C 1
ATOM 676 O O . HIS A 1 87 ? -10.441 -9.237 -1.996 1.00 89.94 87 HIS A O 1
ATOM 682 N N . TYR A 1 88 ? -8.511 -8.645 -1.011 1.00 87.69 88 TYR A N 1
ATOM 683 C CA . TYR A 1 88 ? -7.881 -8.123 -2.226 1.00 87.69 88 TYR A CA 1
ATOM 684 C C . TYR A 1 88 ? -7.688 -9.209 -3.301 1.00 87.69 88 TYR A C 1
ATOM 686 O O . TYR A 1 88 ? -8.023 -8.982 -4.463 1.00 87.69 88 TYR A O 1
ATOM 694 N N . ASP A 1 89 ? -7.210 -10.399 -2.918 1.00 86.88 89 ASP A N 1
ATOM 695 C CA . ASP A 1 89 ? -7.001 -11.552 -3.813 1.00 86.88 89 ASP A CA 1
ATOM 696 C C . ASP A 1 89 ? -8.303 -11.973 -4.517 1.00 86.88 89 ASP A C 1
ATOM 698 O O . ASP A 1 89 ? -8.329 -12.177 -5.731 1.00 86.88 89 ASP A O 1
ATOM 702 N N . ALA A 1 90 ? -9.424 -11.984 -3.785 1.00 87.25 90 ALA A N 1
ATOM 703 C CA . ALA A 1 90 ? -10.741 -12.313 -4.330 1.00 87.25 90 ALA A CA 1
ATOM 704 C C . ALA A 1 90 ? -11.236 -11.325 -5.410 1.00 87.25 90 ALA A C 1
ATOM 706 O O . ALA A 1 90 ? -11.996 -11.722 -6.296 1.00 87.25 90 ALA A O 1
ATOM 707 N N . PHE A 1 91 ? -10.812 -10.055 -5.364 1.00 83.69 91 PHE A N 1
ATOM 708 C CA . PHE A 1 91 ? -11.134 -9.044 -6.383 1.00 83.69 91 PHE A CA 1
ATOM 709 C C . PHE A 1 9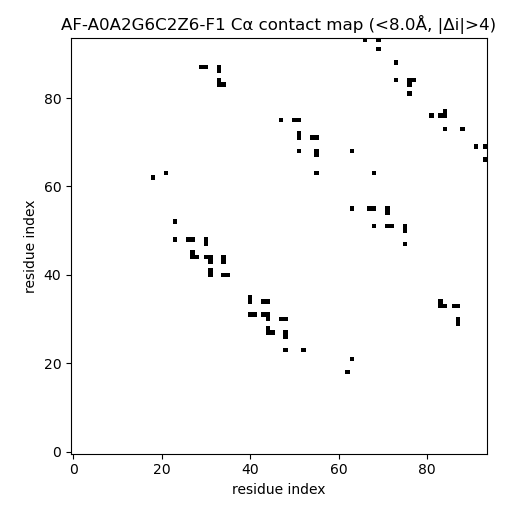1 ? -10.073 -8.922 -7.488 1.00 83.69 91 PHE A C 1
ATOM 711 O O . PHE A 1 91 ? -10.375 -8.422 -8.576 1.00 83.69 91 PHE A O 1
ATOM 718 N N . HIS A 1 92 ? -8.844 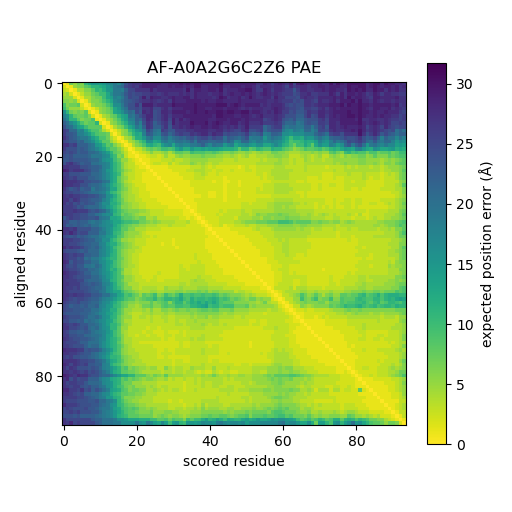-9.381 -7.243 1.00 79.69 92 HIS A N 1
ATOM 719 C CA . HIS A 1 92 ? -7.711 -9.223 -8.153 1.00 79.69 92 HIS A CA 1
ATOM 720 C C . HIS A 1 92 ? -6.943 -10.535 -8.417 1.00 79.69 92 HIS A C 1
ATOM 722 O O . HIS A 1 92 ? -5.720 -10.550 -8.269 1.00 79.69 92 HIS A O 1
ATOM 728 N N . PRO A 1 93 ? -7.609 -11.606 -8.899 1.00 67.44 93 PRO A N 1
ATOM 729 C CA . PRO A 1 93 ? -6.926 -12.843 -9.268 1.00 67.44 93 PRO A CA 1
ATOM 730 C C . PRO A 1 93 ? -5.891 -12.596 -10.375 1.00 67.44 93 PRO A C 1
ATOM 732 O O . PRO A 1 93 ? -6.125 -11.794 -11.291 1.00 67.44 93 PRO A O 1
ATOM 735 N N . LEU A 1 94 ? -4.747 -13.272 -10.267 1.00 58.62 94 LEU A N 1
ATOM 736 C CA . LEU A 1 94 ? -3.635 -13.213 -11.222 1.00 58.62 94 LEU A CA 1
ATOM 737 C C . LEU A 1 94 ? -3.999 -13.889 -12.552 1.00 58.62 94 LEU A C 1
ATOM 739 O O . LEU A 1 94 ? -4.328 -15.095 -12.529 1.00 58.62 94 LEU A O 1
#

pLDDT: mean 82.34, std 14.77, range [45.59, 95.0]

Solvent-accessible surface area (backbone atoms only — not comparable to full-atom values): 5908 Å² total; per-residue (Å²): 141,90,80,82,89,88,85,82,90,74,82,75,80,78,70,74,86,79,82,68,84,88,54,68,66,62,52,29,50,54,43,26,67,29,28,62,91,43,96,54,18,72,61,52,20,49,54,49,42,55,52,39,49,53,60,62,57,69,73,68,62,95,73,85,52,70,66,59,52,52,50,44,49,45,64,52,25,60,77,70,38,58,71,32,29,56,48,38,47,77,78,56,73,131

Secondary structure (DSSP, 8-state):
-------------------PPP-HHHHHHHHHHHHTTSTTHHHHHHHHHHHHHHHHHHT--S---HHHHHHHHHHHHHTT-HHHHHHHHHHS--